Protein AF-A0A554KLW8-F1 (afdb_monomer_lite)

Sequence (100 aa):
ATKTASDLKRDWMQMSDGCFEPLTFGELLVDQRFITLPLPGDNHGHGGLRQAHYVFIKTHSKVAEAAPGLPYAQPHGRALNESRKMPSDFPNLMPVILLE

Foldseek 3Di:
DDDDPVNVVVVVVPDDCVVVDFQFQLNDDAQWKWFFADDPPPPDDQAYPVGDTFIKGFHFNFDPDDDPPDPPPATWGWIAGPVPRDIDIDGRRTGIDTDD

pLDDT: mean 81.36, std 14.61, range [44.53, 96.31]

Structure (mmCIF, N/CA/C/O backbone):
data_AF-A0A554KLW8-F1
#
_entry.id   AF-A0A554KLW8-F1
#
loop_
_atom_site.group_PDB
_atom_site.id
_atom_site.type_symbol
_atom_site.label_atom_id
_atom_site.label_alt_id
_atom_site.label_comp_id
_atom_site.label_asym_id
_atom_site.label_entity_id
_atom_site.label_seq_id
_atom_site.pdbx_PDB_ins_code
_atom_site.Cartn_x
_atom_site.Cartn_y
_atom_site.Cartn_z
_atom_site.occupancy
_atom_site.B_iso_or_equiv
_atom_site.auth_seq_id
_atom_site.auth_comp_id
_atom_site.auth_asym_id
_atom_site.auth_atom_id
_atom_site.pdbx_PDB_model_num
ATOM 1 N N . ALA A 1 1 ? -19.627 -3.847 24.638 1.00 66.69 1 ALA A N 1
ATOM 2 C CA . ALA A 1 1 ? -20.241 -2.512 24.784 1.00 66.69 1 ALA A CA 1
ATOM 3 C C . ALA A 1 1 ? -19.838 -1.667 23.585 1.00 66.69 1 ALA A C 1
ATOM 5 O O . ALA A 1 1 ? -18.664 -1.684 23.229 1.00 66.69 1 ALA A O 1
ATOM 6 N N . THR A 1 2 ? -20.783 -0.993 22.933 1.00 78.62 2 THR A N 1
ATOM 7 C CA . THR A 1 2 ? -20.489 -0.110 21.795 1.00 78.62 2 THR A CA 1
ATOM 8 C C . THR A 1 2 ? -19.817 1.157 22.322 1.00 78.62 2 THR A C 1
ATOM 10 O O . THR A 1 2 ? -20.416 1.861 23.131 1.00 78.62 2 THR A O 1
ATOM 13 N N . LYS A 1 3 ? -18.570 1.426 21.919 1.00 86.62 3 LYS A N 1
ATOM 14 C CA . LYS A 1 3 ? -17.871 2.665 22.293 1.00 86.62 3 LYS A CA 1
ATOM 15 C C . LYS A 1 3 ? -18.588 3.863 21.674 1.00 86.62 3 LYS A C 1
ATOM 17 O O . LYS A 1 3 ? -18.980 3.810 20.509 1.00 86.62 3 LYS A O 1
ATOM 22 N N . THR A 1 4 ? -18.748 4.940 22.436 1.00 93.69 4 THR A N 1
ATOM 23 C CA . THR A 1 4 ? -19.249 6.203 21.886 1.00 93.69 4 THR A CA 1
ATOM 24 C C . THR A 1 4 ? -18.144 6.920 21.105 1.00 93.69 4 THR A C 1
ATOM 26 O O . THR A 1 4 ? -16.957 6.638 21.279 1.00 93.69 4 THR A O 1
ATOM 29 N N . ALA A 1 5 ? -18.510 7.892 20.264 1.00 91.06 5 ALA A N 1
ATOM 30 C CA . ALA A 1 5 ? -17.529 8.731 19.568 1.00 91.06 5 ALA A CA 1
ATOM 31 C C . ALA A 1 5 ? -16.601 9.480 20.545 1.00 91.06 5 ALA A C 1
ATOM 33 O O . ALA A 1 5 ? -15.412 9.645 20.279 1.00 91.06 5 ALA A O 1
ATOM 34 N N . SER A 1 6 ? -17.129 9.888 21.703 1.00 94.00 6 SER A N 1
ATOM 35 C CA . SER A 1 6 ? -16.348 10.527 22.765 1.00 94.00 6 SER A CA 1
ATOM 36 C C . SER A 1 6 ? -15.325 9.574 23.382 1.00 94.00 6 SER A C 1
ATOM 38 O O . SER A 1 6 ? -14.206 9.995 23.672 1.00 94.00 6 SER A O 1
ATOM 40 N N . ASP A 1 7 ? -15.681 8.295 23.543 1.00 94.38 7 ASP A N 1
ATOM 41 C CA . ASP A 1 7 ? -14.749 7.279 24.035 1.00 94.38 7 ASP A CA 1
ATOM 42 C C . ASP A 1 7 ? -13.611 7.057 23.036 1.00 94.38 7 ASP A C 1
ATOM 44 O O . ASP A 1 7 ? -12.450 7.069 23.429 1.00 94.38 7 ASP A O 1
ATOM 48 N N . LEU A 1 8 ? -13.929 6.963 21.739 1.00 91.19 8 LEU A N 1
ATOM 49 C CA . LEU A 1 8 ? -12.925 6.836 20.677 1.00 91.19 8 LEU A CA 1
ATOM 50 C C . LEU A 1 8 ? -11.969 8.031 20.638 1.00 91.19 8 LEU A C 1
ATOM 52 O O . LEU A 1 8 ? -10.758 7.844 20.575 1.00 91.19 8 LEU A O 1
ATOM 56 N N . LYS A 1 9 ? -12.497 9.260 20.729 1.00 91.00 9 LYS A N 1
ATOM 57 C CA . LYS A 1 9 ? -11.664 10.468 20.769 1.00 91.00 9 LYS A CA 1
ATOM 58 C C . LYS A 1 9 ? -10.705 10.442 21.958 1.00 91.00 9 LYS A C 1
ATOM 60 O O . LYS A 1 9 ? -9.532 10.760 21.794 1.00 91.00 9 LYS A O 1
ATOM 65 N N . ARG A 1 10 ? -11.197 10.088 23.149 1.00 94.12 10 ARG A N 1
ATOM 66 C CA . ARG A 1 10 ? -10.361 10.013 24.354 1.00 94.12 10 ARG A CA 1
ATOM 67 C C . ARG A 1 10 ? -9.257 8.974 24.189 1.00 94.12 10 ARG A C 1
ATOM 69 O O . ARG A 1 10 ? -8.123 9.277 24.535 1.00 94.12 10 ARG A O 1
ATOM 76 N N . ASP A 1 11 ? -9.582 7.808 23.642 1.00 93.19 11 ASP A N 1
ATOM 77 C CA . ASP A 1 11 ? -8.610 6.742 23.400 1.00 93.19 11 ASP A CA 1
ATOM 78 C C . ASP A 1 11 ? -7.521 7.205 22.416 1.00 93.19 11 ASP A C 1
ATOM 80 O O . ASP A 1 11 ? -6.338 7.074 22.714 1.00 93.19 11 ASP A O 1
ATOM 84 N N . TRP A 1 12 ? -7.899 7.833 21.296 1.00 92.06 12 TRP A N 1
ATOM 85 C CA . TRP A 1 12 ? -6.945 8.369 20.316 1.00 92.06 12 TRP A CA 1
ATOM 86 C C . TRP A 1 12 ? -6.025 9.441 20.896 1.00 92.06 12 TRP A C 1
ATOM 88 O O . TRP A 1 12 ? -4.840 9.449 20.589 1.00 92.06 12 TRP A O 1
ATOM 98 N N . MET A 1 13 ? -6.534 10.318 21.766 1.00 92.44 13 MET A N 1
ATOM 99 C CA . MET A 1 13 ? -5.713 11.356 22.404 1.00 92.44 13 MET A CA 1
ATOM 100 C C . MET A 1 13 ? -4.663 10.806 23.383 1.00 92.44 13 MET A C 1
ATOM 102 O O . MET A 1 13 ? -3.801 11.565 23.813 1.00 92.44 13 MET A O 1
ATOM 106 N N . GLN A 1 14 ? -4.745 9.529 23.769 1.00 94.12 14 GLN A N 1
ATOM 107 C CA . GLN A 1 14 ? -3.742 8.859 24.607 1.00 94.12 14 GLN A CA 1
ATOM 108 C C . GLN A 1 14 ? -2.731 8.043 23.790 1.00 94.12 14 GLN A C 1
ATOM 110 O O . GLN A 1 14 ? -1.769 7.523 24.352 1.00 94.12 14 GLN A O 1
ATOM 115 N N . MET A 1 15 ? -2.954 7.888 22.483 1.00 92.94 15 MET A N 1
ATOM 116 C CA . MET A 1 15 ? -2.038 7.173 21.598 1.00 92.94 15 MET A CA 1
ATOM 117 C C . MET A 1 15 ? -0.841 8.065 21.269 1.00 92.94 15 MET A C 1
ATOM 119 O O . MET A 1 15 ? -0.967 9.286 21.198 1.00 92.94 15 MET A O 1
ATOM 123 N N . SER A 1 16 ? 0.329 7.458 21.085 1.00 92.06 16 SER A N 1
ATOM 124 C CA . SER A 1 16 ? 1.504 8.195 20.626 1.00 92.06 16 SER A CA 1
ATOM 125 C C . SER A 1 16 ? 1.328 8.640 19.175 1.00 92.06 16 SER A C 1
ATOM 127 O O . SER A 1 16 ? 0.622 7.993 18.397 1.00 92.06 16 SER A O 1
ATOM 129 N N . ASP A 1 17 ? 2.031 9.706 18.792 1.00 86.94 17 ASP A N 1
ATOM 130 C CA . ASP A 1 17 ? 1.996 10.245 17.426 1.00 86.94 17 ASP A CA 1
ATOM 131 C C . ASP A 1 17 ? 2.346 9.186 16.368 1.00 86.94 17 ASP A C 1
ATOM 133 O O . ASP A 1 17 ? 1.745 9.156 15.298 1.00 86.94 17 ASP A O 1
ATOM 137 N N . GLY A 1 18 ? 3.231 8.241 16.708 1.00 82.25 18 GLY A N 1
ATOM 138 C CA . GLY A 1 18 ? 3.609 7.123 15.839 1.00 82.25 18 GLY A CA 1
ATOM 139 C C . GLY A 1 18 ? 2.445 6.213 15.432 1.00 82.25 18 GLY A C 1
ATOM 140 O O . GLY A 1 18 ? 2.511 5.569 14.393 1.00 82.25 18 GLY A O 1
ATOM 141 N N . CYS A 1 19 ? 1.340 6.174 16.187 1.00 79.88 19 CYS A N 1
ATOM 142 C CA . CYS A 1 19 ? 0.145 5.437 15.765 1.00 79.88 19 CYS A CA 1
ATOM 143 C C . CYS A 1 19 ? -0.623 6.113 14.616 1.00 79.88 19 CYS A C 1
ATOM 145 O O . CYS A 1 19 ? -1.533 5.508 14.051 1.00 79.88 19 CYS A O 1
ATOM 147 N N . PHE A 1 20 ? -0.288 7.364 14.305 1.00 82.25 20 PHE A N 1
ATOM 148 C CA . PHE A 1 20 ? -0.878 8.153 13.228 1.00 82.25 20 PHE A CA 1
ATOM 149 C C . PHE A 1 20 ? 0.107 8.385 12.076 1.00 82.25 20 PHE A C 1
ATOM 151 O O . PHE A 1 20 ? -0.277 8.968 11.060 1.00 82.25 20 PHE A O 1
ATOM 158 N N . GLU A 1 21 ? 1.356 7.926 12.212 1.00 84.94 21 GLU A N 1
ATOM 159 C CA . GLU A 1 21 ? 2.325 7.926 11.122 1.00 84.94 21 GLU A CA 1
ATOM 160 C C . GLU A 1 21 ? 1.893 6.901 10.061 1.00 84.94 21 GLU A C 1
ATOM 162 O O . GLU A 1 21 ? 1.686 5.724 10.376 1.00 84.94 21 GLU A O 1
ATOM 167 N N . PRO A 1 22 ? 1.687 7.326 8.802 1.00 87.38 22 PRO A N 1
ATOM 168 C CA . PRO A 1 22 ? 1.248 6.415 7.763 1.00 87.38 22 PRO A CA 1
ATOM 169 C C . PRO A 1 22 ? 2.383 5.467 7.388 1.00 87.38 22 PRO A C 1
ATOM 171 O O . PRO A 1 22 ? 3.503 5.903 7.128 1.00 87.38 22 PRO A O 1
ATOM 174 N N . LEU A 1 23 ? 2.057 4.182 7.251 1.00 92.06 23 LEU A N 1
ATOM 175 C CA . LEU A 1 23 ? 2.948 3.231 6.603 1.00 92.06 23 LEU A CA 1
ATOM 176 C C . LEU A 1 23 ? 3.194 3.675 5.159 1.00 92.06 23 LEU A C 1
ATOM 178 O O . LEU A 1 23 ? 2.259 4.028 4.433 1.00 92.06 23 LEU A O 1
ATOM 182 N N . THR A 1 24 ? 4.446 3.631 4.726 1.00 92.94 24 THR A N 1
ATOM 183 C CA . THR A 1 24 ? 4.830 3.959 3.356 1.00 92.94 24 THR A CA 1
ATOM 184 C C . THR A 1 24 ? 5.164 2.711 2.549 1.00 92.94 24 THR A C 1
ATOM 186 O O . THR A 1 24 ? 5.545 1.662 3.072 1.00 92.94 24 THR A O 1
ATOM 189 N N . PHE A 1 25 ? 5.055 2.814 1.225 1.00 92.25 25 PHE A N 1
ATOM 190 C CA . PHE A 1 25 ? 5.423 1.729 0.321 1.00 92.25 25 PHE A CA 1
ATOM 191 C C . PHE A 1 25 ? 6.882 1.283 0.518 1.00 92.25 25 PHE A C 1
ATOM 193 O O . PHE A 1 25 ? 7.193 0.097 0.378 1.00 92.25 25 PHE A O 1
ATOM 200 N N . GLY A 1 26 ? 7.787 2.209 0.848 1.00 92.06 26 GLY A N 1
ATOM 201 C CA . GLY A 1 26 ? 9.198 1.924 1.101 1.00 92.06 26 GLY A CA 1
ATOM 202 C C . GLY A 1 26 ? 9.417 0.949 2.257 1.00 92.06 26 GLY A C 1
ATOM 203 O O . GLY A 1 26 ? 10.316 0.113 2.170 1.00 92.06 26 GLY A O 1
ATOM 204 N N . GLU A 1 27 ? 8.559 1.009 3.273 1.00 93.81 27 GLU A N 1
ATOM 205 C CA . GLU A 1 27 ? 8.632 0.193 4.490 1.00 93.81 27 GLU A CA 1
ATOM 206 C C . GLU A 1 27 ? 8.050 -1.214 4.318 1.00 93.81 27 GLU A C 1
ATOM 208 O O . GLU A 1 27 ? 8.380 -2.112 5.090 1.00 93.81 27 GLU A O 1
ATOM 213 N N . LEU A 1 28 ? 7.232 -1.442 3.284 1.00 94.62 28 LEU A N 1
ATOM 214 C CA . LEU A 1 28 ? 6.704 -2.772 2.987 1.00 94.62 28 LEU A CA 1
ATOM 215 C C . LEU A 1 28 ? 7.825 -3.761 2.635 1.00 94.62 28 LEU A C 1
ATOM 217 O O . LEU A 1 28 ? 8.765 -3.442 1.900 1.00 94.62 28 LEU A O 1
ATOM 221 N N . LEU A 1 29 ? 7.676 -5.004 3.069 1.00 95.62 29 LEU A N 1
ATOM 222 C CA . LEU A 1 29 ? 8.478 -6.129 2.604 1.00 95.62 29 LEU A CA 1
ATOM 223 C C . LEU A 1 29 ? 7.956 -6.635 1.253 1.00 95.62 29 LEU A C 1
ATOM 225 O O . LEU A 1 29 ? 6.812 -6.391 0.867 1.00 95.62 29 LEU A O 1
ATOM 229 N N . VAL A 1 30 ? 8.813 -7.342 0.517 1.00 95.31 30 VAL A N 1
ATOM 230 C CA . VAL A 1 30 ? 8.383 -8.098 -0.669 1.00 95.31 30 VAL A CA 1
ATOM 231 C C . VAL A 1 30 ? 7.340 -9.138 -0.243 1.00 95.31 30 VAL A C 1
ATOM 233 O O . VAL A 1 30 ? 7.361 -9.613 0.890 1.00 95.31 30 VAL A O 1
ATOM 236 N N . ASP A 1 31 ? 6.399 -9.421 -1.139 1.00 96.19 31 ASP A N 1
ATOM 237 C CA . ASP A 1 31 ? 5.243 -10.305 -0.970 1.00 96.19 31 ASP A CA 1
ATOM 238 C C . ASP A 1 31 ? 4.135 -9.789 -0.039 1.00 96.19 31 ASP A C 1
ATOM 240 O O . ASP A 1 31 ? 3.062 -10.390 0.032 1.00 96.19 31 ASP A O 1
ATOM 244 N N . GLN A 1 32 ? 4.312 -8.629 0.604 1.00 96.31 32 GLN A N 1
ATOM 245 C CA . GLN A 1 32 ? 3.228 -8.005 1.362 1.00 96.31 32 GLN A CA 1
ATOM 246 C C . GLN A 1 32 ? 2.151 -7.420 0.444 1.00 96.31 32 GLN A C 1
ATOM 248 O O . GLN A 1 32 ?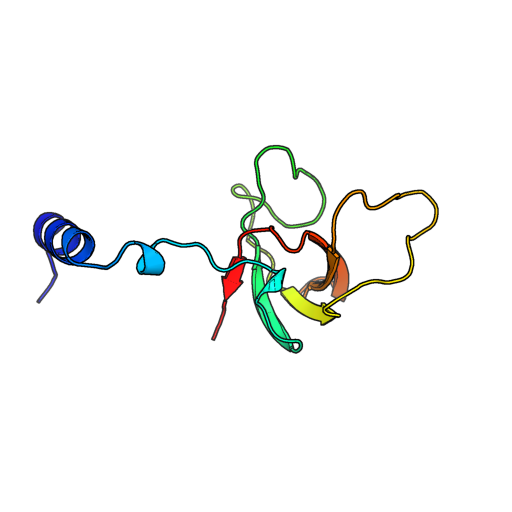 2.438 -6.763 -0.567 1.00 96.31 32 GLN A O 1
ATOM 253 N N . ARG A 1 33 ? 0.894 -7.650 0.840 1.00 96.12 33 ARG A N 1
ATOM 254 C CA . ARG A 1 33 ? -0.309 -7.144 0.176 1.00 96.12 33 ARG A CA 1
ATOM 255 C C . ARG A 1 33 ? -0.687 -5.786 0.739 1.00 96.12 33 ARG A C 1
ATOM 257 O O . ARG A 1 33 ? -0.653 -5.585 1.948 1.00 96.12 33 ARG A O 1
ATOM 264 N N . PHE A 1 34 ? -1.070 -4.854 -0.121 1.00 94.00 34 PHE A N 1
ATOM 265 C CA . PHE A 1 34 ? -1.412 -3.505 0.310 1.00 94.00 34 PHE A CA 1
ATOM 266 C C . PHE A 1 34 ? -2.442 -2.833 -0.596 1.00 94.00 34 PHE A C 1
ATOM 268 O O . PHE A 1 34 ? -2.655 -3.224 -1.747 1.00 94.00 34 PHE A O 1
ATOM 275 N N . ILE A 1 35 ? -3.046 -1.776 -0.059 1.00 91.69 35 ILE A N 1
ATOM 276 C CA . ILE A 1 35 ? -3.812 -0.773 -0.794 1.00 91.69 35 ILE A CA 1
ATOM 277 C C . ILE A 1 35 ? -3.022 0.531 -0.773 1.00 91.69 35 ILE A C 1
ATOM 279 O O . ILE A 1 35 ? -2.495 0.933 0.261 1.00 91.69 35 ILE A O 1
ATOM 283 N N . THR A 1 36 ? -2.941 1.210 -1.911 1.00 87.81 36 THR A N 1
ATOM 284 C CA . THR A 1 36 ? -2.320 2.535 -1.997 1.00 87.81 36 THR A CA 1
ATOM 285 C C . THR A 1 36 ? -3.313 3.644 -1.660 1.00 87.81 36 THR A C 1
ATOM 287 O O . THR A 1 36 ? -4.503 3.555 -1.985 1.00 87.81 36 THR A O 1
ATOM 290 N N . LEU A 1 37 ? -2.812 4.695 -1.011 1.00 84.12 37 LEU A N 1
ATOM 291 C CA . LEU A 1 37 ? -3.523 5.945 -0.779 1.00 84.12 37 LEU A CA 1
ATOM 292 C C . LEU A 1 37 ? -2.947 7.010 -1.726 1.00 84.12 37 LEU A C 1
ATOM 294 O O . LEU A 1 37 ? -1.992 7.698 -1.357 1.00 84.12 37 LEU A O 1
ATOM 298 N N . PRO A 1 38 ? -3.483 7.133 -2.957 1.00 71.88 38 PRO A N 1
ATOM 299 C CA . PRO A 1 38 ? -2.927 8.040 -3.950 1.00 71.88 38 PRO A CA 1
ATOM 300 C C . PRO A 1 38 ? -3.037 9.491 -3.480 1.00 71.88 38 PRO A C 1
ATOM 302 O O . PRO A 1 38 ? -4.068 9.923 -2.953 1.00 71.88 38 PRO A O 1
ATOM 305 N N . LEU A 1 39 ? -1.970 10.254 -3.699 1.00 68.44 39 LEU A N 1
ATOM 306 C CA . LEU A 1 39 ? -1.942 11.685 -3.415 1.00 68.44 39 LEU A CA 1
ATOM 307 C C . LEU A 1 39 ? -2.700 12.470 -4.502 1.00 68.44 39 LEU A C 1
ATOM 309 O O . LEU A 1 39 ? -2.775 12.021 -5.651 1.00 68.44 39 LEU A O 1
ATOM 313 N N . PRO A 1 40 ? -3.249 13.660 -4.188 1.00 66.25 40 PRO A N 1
ATOM 314 C CA . PRO A 1 40 ? -3.867 14.520 -5.193 1.00 66.25 40 PRO A CA 1
ATOM 315 C C . PRO A 1 40 ? -2.928 14.757 -6.386 1.00 66.25 40 PRO A C 1
ATOM 317 O O . PRO A 1 40 ? -1.811 15.235 -6.213 1.00 66.25 40 PRO A O 1
ATOM 320 N N . GLY A 1 41 ? -3.386 14.424 -7.596 1.00 64.94 41 GLY A N 1
ATOM 321 C CA . GLY A 1 41 ? -2.583 14.494 -8.824 1.00 64.94 41 GLY A CA 1
ATOM 322 C C . GLY A 1 41 ? -2.103 13.137 -9.351 1.00 64.94 41 GLY A C 1
ATOM 323 O O . GLY A 1 41 ? -1.773 13.047 -10.534 1.00 64.94 41 GLY A O 1
ATOM 324 N N . ASP A 1 42 ? -2.155 12.071 -8.544 1.00 65.12 42 ASP A N 1
ATOM 325 C CA . ASP A 1 42 ? -1.917 10.691 -8.989 1.00 65.12 42 ASP A CA 1
ATOM 326 C C . ASP A 1 42 ? -3.178 10.120 -9.667 1.00 65.12 42 ASP A C 1
ATOM 328 O O . ASP A 1 42 ? -3.970 9.373 -9.092 1.00 65.12 42 ASP A O 1
ATOM 332 N N . ASN A 1 43 ? -3.432 10.577 -10.896 1.00 52.28 43 ASN A N 1
ATOM 333 C CA . ASN A 1 43 ? -4.682 10.315 -11.618 1.00 52.28 43 ASN A CA 1
ATOM 334 C C . ASN A 1 43 ? -4.636 9.101 -12.561 1.00 52.28 43 ASN A C 1
ATOM 336 O O . ASN A 1 43 ? -5.617 8.859 -13.265 1.00 52.28 4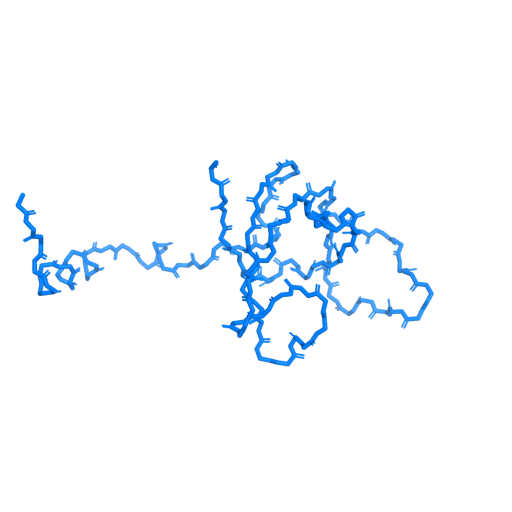3 ASN A O 1
ATOM 340 N N . HIS A 1 44 ? -3.544 8.330 -12.612 1.00 56.28 44 HIS A N 1
ATOM 341 C CA . HIS A 1 44 ? -3.409 7.260 -13.605 1.00 56.28 44 HIS A CA 1
ATOM 342 C C . HIS A 1 44 ? -2.968 5.922 -13.002 1.00 56.28 44 HIS A C 1
ATOM 344 O O . HIS A 1 44 ? -1.845 5.753 -12.556 1.00 56.28 44 HIS A O 1
ATOM 350 N N . GLY A 1 45 ? -3.860 4.926 -13.086 1.00 61.66 45 GLY A N 1
ATOM 351 C CA . GLY A 1 45 ? -3.503 3.501 -13.046 1.00 61.66 45 GLY A CA 1
ATOM 352 C C . GLY A 1 45 ? -3.650 2.776 -11.706 1.00 61.66 45 GLY A C 1
ATOM 353 O O . GLY A 1 45 ? -3.807 1.555 -11.715 1.00 61.66 45 GLY A O 1
ATOM 354 N N . HIS A 1 46 ? -3.682 3.485 -10.576 1.00 64.00 46 HIS A N 1
ATOM 355 C CA . HIS A 1 46 ? -3.585 2.852 -9.250 1.00 64.00 46 HIS A CA 1
ATOM 356 C C . HIS A 1 46 ? -4.917 2.557 -8.542 1.00 64.00 46 HIS A C 1
ATOM 358 O O . HIS A 1 46 ? -4.933 1.853 -7.534 1.00 64.00 46 HIS A O 1
ATOM 364 N N . GLY A 1 47 ? -6.045 3.004 -9.108 1.00 59.50 47 GLY A N 1
ATOM 365 C CA . GLY A 1 47 ? -7.342 2.980 -8.423 1.00 59.50 47 GLY A CA 1
ATOM 366 C C . GLY A 1 47 ? -7.415 4.132 -7.419 1.00 59.50 47 GLY A C 1
ATOM 367 O O . GLY A 1 47 ? -6.514 4.327 -6.613 1.00 59.50 47 GLY A O 1
ATOM 368 N N . GLY A 1 48 ? -8.449 4.963 -7.527 1.00 57.53 48 GLY A N 1
ATOM 369 C CA . GLY A 1 48 ? -8.569 6.198 -6.746 1.00 57.53 48 GLY A CA 1
ATOM 370 C C . GLY A 1 48 ? -9.750 6.173 -5.788 1.00 57.53 48 GLY A C 1
ATOM 371 O O . GLY A 1 48 ? -10.602 5.299 -5.879 1.00 57.53 48 GLY A O 1
ATOM 372 N N . LEU A 1 49 ? -9.862 7.211 -4.956 1.00 54.22 49 LEU A N 1
ATOM 373 C CA . LEU A 1 49 ? -10.938 7.427 -3.970 1.00 54.22 49 LEU A CA 1
ATOM 374 C C . LEU A 1 49 ? -12.374 7.284 -4.532 1.00 54.22 49 LEU A C 1
ATOM 376 O O . LEU A 1 49 ? -13.326 7.100 -3.782 1.00 54.22 49 LEU A O 1
ATOM 380 N N . ARG A 1 50 ? -12.549 7.395 -5.857 1.00 53.03 50 ARG A N 1
ATOM 381 C CA . ARG A 1 50 ? -13.841 7.278 -6.560 1.00 53.03 50 ARG A CA 1
ATOM 382 C C . ARG A 1 50 ? -14.111 5.895 -7.171 1.00 53.03 50 ARG A C 1
ATOM 384 O O . ARG A 1 50 ? -15.150 5.714 -7.799 1.00 53.03 50 ARG A O 1
ATOM 391 N N . GLN A 1 51 ? -13.187 4.945 -7.052 1.00 6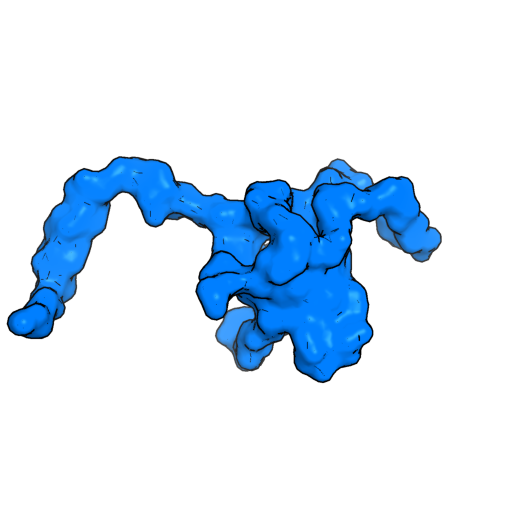0.84 51 GLN A N 1
ATOM 392 C CA . GLN A 1 51 ? -13.297 3.585 -7.586 1.00 60.84 51 GLN A CA 1
ATOM 393 C C . GLN A 1 51 ? -12.887 2.562 -6.519 1.00 60.84 51 GLN A C 1
ATOM 395 O O . GLN A 1 51 ? -12.366 2.924 -5.469 1.00 60.84 51 GLN A O 1
ATOM 400 N N . ALA A 1 52 ? -13.129 1.274 -6.780 1.00 68.62 52 ALA A N 1
ATOM 401 C CA . ALA A 1 52 ? -12.608 0.218 -5.920 1.00 68.62 52 ALA A CA 1
ATOM 402 C C . ALA A 1 52 ? -11.077 0.327 -5.836 1.00 68.62 52 ALA A C 1
ATOM 404 O O . ALA A 1 52 ? -10.397 0.414 -6.863 1.00 68.62 52 ALA A O 1
ATOM 405 N N . HIS A 1 53 ? -10.551 0.326 -4.613 1.00 76.00 53 HIS A N 1
ATOM 406 C CA . HIS A 1 53 ? -9.116 0.262 -4.385 1.00 76.00 53 HIS A CA 1
ATOM 407 C C . HIS A 1 53 ? -8.574 -1.060 -4.930 1.00 76.00 53 HIS A C 1
ATOM 409 O O . HIS A 1 53 ? -9.119 -2.128 -4.639 1.00 76.00 53 HIS A O 1
ATOM 415 N N . TYR A 1 54 ? -7.508 -1.000 -5.727 1.00 86.06 54 TYR A N 1
ATOM 416 C CA . TYR A 1 54 ? -6.819 -2.214 -6.143 1.00 86.06 54 TYR A CA 1
ATOM 417 C C . TYR A 1 54 ? -5.937 -2.728 -5.014 1.00 86.06 54 TYR A C 1
ATOM 419 O O . TYR A 1 54 ? -5.286 -1.953 -4.312 1.00 86.06 54 TYR A O 1
ATOM 427 N N . VAL A 1 55 ? -5.896 -4.052 -4.891 1.00 91.25 55 VAL A N 1
ATOM 428 C CA . VAL A 1 55 ? -4.915 -4.730 -4.053 1.00 91.25 55 VAL A CA 1
ATOM 429 C C . VAL A 1 55 ? -3.665 -4.992 -4.878 1.00 91.25 55 VAL A C 1
ATOM 431 O O . VAL A 1 55 ? -3.740 -5.469 -6.018 1.00 91.25 55 VAL A O 1
ATOM 434 N N . PHE A 1 56 ? -2.521 -4.674 -4.289 1.00 93.19 56 PHE A N 1
ATOM 435 C CA . PHE A 1 56 ? -1.210 -4.884 -4.873 1.00 93.19 56 PHE A CA 1
ATOM 436 C C . PHE A 1 56 ? -0.369 -5.798 -3.987 1.00 93.19 56 PHE A C 1
ATOM 438 O O . PHE A 1 56 ? -0.515 -5.780 -2.770 1.00 93.19 56 PHE A O 1
ATOM 445 N N . ILE A 1 57 ? 0.542 -6.554 -4.597 1.00 95.88 57 ILE A N 1
ATOM 446 C CA . ILE A 1 57 ? 1.604 -7.293 -3.899 1.00 95.88 57 ILE A CA 1
ATOM 447 C C . ILE A 1 57 ? 2.934 -6.624 -4.223 1.00 95.88 57 ILE A C 1
ATOM 449 O O . ILE A 1 57 ? 3.265 -6.472 -5.403 1.00 95.88 57 ILE A O 1
ATOM 453 N N . LYS A 1 58 ? 3.710 -6.220 -3.212 1.00 95.12 58 LYS A N 1
ATOM 454 C CA . LYS A 1 58 ? 5.053 -5.673 -3.443 1.00 95.12 58 LYS A CA 1
ATOM 455 C C . LYS A 1 58 ? 5.958 -6.766 -4.001 1.00 95.12 58 LYS A C 1
ATOM 457 O O . LYS A 1 58 ? 6.068 -7.838 -3.429 1.00 95.12 58 LYS A O 1
ATOM 462 N N . THR A 1 59 ? 6.627 -6.483 -5.112 1.00 94.62 59 THR A N 1
ATOM 463 C CA . THR A 1 59 ? 7.500 -7.456 -5.792 1.00 94.62 59 THR A CA 1
ATOM 464 C C . THR A 1 59 ? 8.968 -7.056 -5.725 1.00 94.62 59 THR A C 1
ATOM 466 O O . THR A 1 59 ? 9.832 -7.920 -5.678 1.00 94.62 59 THR A O 1
ATOM 469 N N . HIS A 1 60 ? 9.268 -5.752 -5.707 1.00 92.12 60 HIS A N 1
ATOM 470 C CA . HIS A 1 60 ? 10.642 -5.254 -5.689 1.00 92.12 60 HIS A CA 1
ATOM 471 C C . HIS A 1 60 ? 10.767 -4.025 -4.789 1.00 92.12 60 HIS A C 1
ATOM 473 O O . HIS A 1 60 ? 9.967 -3.092 -4.882 1.00 92.12 60 HIS A O 1
ATOM 479 N N . SER A 1 61 ? 11.815 -3.994 -3.963 1.00 86.06 61 SER A N 1
ATOM 480 C CA . SER A 1 61 ? 12.117 -2.856 -3.080 1.00 86.06 61 SER A CA 1
ATOM 481 C C . SER A 1 61 ? 12.804 -1.691 -3.792 1.00 86.06 61 SER A C 1
ATOM 483 O O . SER A 1 61 ? 12.740 -0.565 -3.308 1.00 86.06 61 SER A O 1
ATOM 485 N N . LYS A 1 62 ? 13.475 -1.954 -4.919 1.00 81.31 62 LYS A N 1
ATOM 486 C CA . LYS A 1 62 ? 14.113 -0.947 -5.775 1.00 81.31 62 LYS A CA 1
ATOM 487 C C . LYS A 1 62 ? 14.002 -1.384 -7.230 1.00 81.31 62 LYS A C 1
ATOM 489 O O . LYS A 1 62 ? 14.285 -2.541 -7.532 1.00 81.31 62 LYS A O 1
ATOM 494 N N . VAL A 1 63 ? 13.633 -0.469 -8.120 1.00 70.38 63 VAL A N 1
ATOM 495 C CA . VAL A 1 63 ? 13.725 -0.683 -9.572 1.00 70.38 63 VAL A CA 1
ATOM 496 C C . VAL A 1 63 ? 14.960 0.065 -10.070 1.00 70.38 63 VAL A C 1
ATOM 498 O O . VAL A 1 63 ? 15.032 1.283 -9.946 1.00 70.38 63 VAL A O 1
ATOM 501 N N . ALA A 1 64 ? 15.963 -0.667 -10.559 1.00 5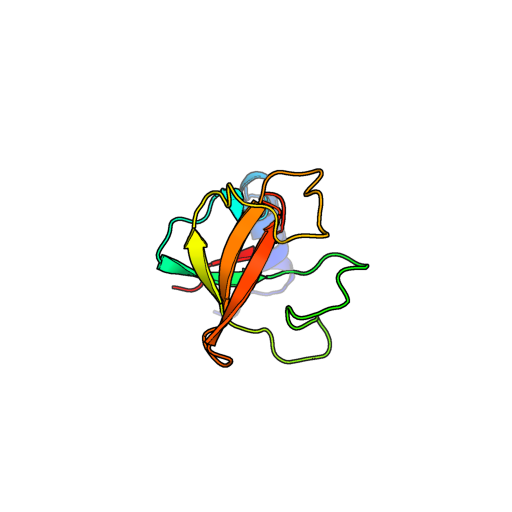7.31 64 ALA A N 1
ATOM 502 C CA . ALA A 1 64 ? 17.221 -0.083 -11.040 1.00 57.31 64 ALA A CA 1
ATOM 503 C C . ALA A 1 64 ? 17.128 0.436 -12.486 1.00 57.31 64 ALA A C 1
ATOM 505 O O . ALA A 1 64 ? 17.931 1.269 -12.895 1.00 57.31 64 ALA A O 1
ATOM 506 N N . GLU A 1 65 ? 16.146 -0.037 -13.253 1.00 55.16 65 GLU A N 1
ATOM 507 C CA . GLU A 1 65 ? 15.991 0.297 -14.664 1.00 55.16 65 GLU A CA 1
ATOM 508 C C . GLU A 1 65 ? 14.800 1.233 -14.856 1.00 55.16 65 GLU A C 1
ATOM 510 O O . GLU A 1 65 ? 13.641 0.851 -14.679 1.00 55.16 65 GLU A O 1
ATOM 515 N N . ALA A 1 66 ? 15.096 2.478 -15.230 1.00 53.09 66 ALA A N 1
ATOM 516 C CA . ALA A 1 66 ? 14.098 3.356 -15.810 1.00 53.09 66 ALA A CA 1
ATOM 517 C C . ALA A 1 66 ? 13.584 2.699 -17.098 1.00 53.09 66 ALA A C 1
ATOM 519 O O . ALA A 1 66 ? 14.362 2.422 -18.013 1.00 53.09 66 ALA A O 1
ATOM 520 N N . ALA A 1 67 ? 12.273 2.472 -17.194 1.00 54.53 67 ALA A N 1
ATOM 521 C CA . ALA A 1 67 ? 11.672 2.281 -18.505 1.00 54.53 67 ALA A CA 1
ATOM 522 C C . ALA A 1 67 ? 12.021 3.516 -19.369 1.00 54.53 67 ALA A C 1
ATOM 524 O O . ALA A 1 67 ? 12.026 4.636 -18.838 1.00 54.53 67 ALA A O 1
ATOM 525 N N . PRO A 1 68 ? 12.334 3.357 -20.669 1.00 44.53 68 PRO A N 1
ATOM 526 C CA . PRO A 1 68 ? 12.685 4.489 -21.520 1.00 44.53 68 PRO A CA 1
ATOM 527 C C . PRO A 1 68 ? 11.590 5.566 -21.455 1.00 44.53 68 PRO A C 1
ATOM 529 O O . PRO A 1 68 ? 10.445 5.301 -21.814 1.00 44.53 68 PRO A O 1
ATOM 532 N N . GLY A 1 69 ? 11.933 6.768 -20.974 1.00 52.56 69 GLY A N 1
ATOM 533 C CA . GLY A 1 69 ? 11.019 7.919 -20.914 1.00 52.56 69 GLY A CA 1
ATOM 534 C C . GLY A 1 69 ? 10.559 8.371 -19.522 1.00 52.56 69 GLY A C 1
ATOM 535 O O . GLY A 1 69 ? 9.896 9.400 -19.435 1.00 52.56 69 GLY A O 1
ATOM 536 N N . LEU A 1 70 ? 10.930 7.679 -18.438 1.00 50.25 70 LEU A N 1
ATOM 537 C CA . LEU A 1 70 ? 10.637 8.120 -17.066 1.00 50.25 70 LEU A CA 1
ATOM 538 C C . LEU A 1 70 ? 11.933 8.251 -16.253 1.00 50.25 70 LEU A C 1
ATOM 540 O O . LEU A 1 70 ? 12.384 7.274 -15.654 1.00 50.25 70 LEU A O 1
ATOM 544 N N . PRO A 1 71 ? 12.568 9.438 -16.210 1.00 51.50 71 PRO A N 1
ATOM 545 C CA . PRO A 1 71 ? 13.580 9.701 -15.203 1.00 51.50 71 PRO A CA 1
ATOM 546 C C . PRO A 1 71 ? 12.871 9.763 -13.851 1.00 51.50 71 PRO A C 1
ATOM 548 O O . PRO A 1 71 ? 12.210 10.747 -13.518 1.00 51.50 71 PRO A O 1
ATOM 551 N N . TYR A 1 72 ? 12.968 8.688 -13.078 1.00 56.34 72 TYR A N 1
ATOM 552 C CA . TYR A 1 72 ? 12.474 8.696 -11.715 1.00 56.34 72 TYR A CA 1
ATOM 553 C C . TYR A 1 72 ? 13.332 9.658 -10.888 1.00 56.34 72 TYR A C 1
ATOM 555 O O . TYR A 1 72 ? 14.468 9.359 -10.530 1.00 56.34 72 TYR A O 1
ATOM 563 N N . ALA A 1 73 ? 12.792 10.845 -10.610 1.00 61.06 73 ALA A N 1
ATOM 564 C CA . ALA A 1 73 ? 13.446 11.843 -9.768 1.00 61.06 73 ALA A CA 1
ATOM 565 C C . ALA A 1 73 ? 13.503 11.423 -8.283 1.00 61.06 73 ALA A C 1
ATOM 567 O O . ALA A 1 73 ? 14.158 12.085 -7.481 1.00 61.06 73 ALA A O 1
ATOM 568 N N . GLN A 1 74 ? 12.809 10.345 -7.901 1.00 70.88 74 GLN A N 1
ATOM 569 C CA . GLN A 1 74 ? 12.699 9.851 -6.528 1.00 70.88 74 GLN A CA 1
ATOM 570 C C . GLN A 1 74 ? 12.994 8.339 -6.462 1.00 70.88 74 GLN A C 1
ATOM 572 O O . GLN A 1 74 ? 13.038 7.682 -7.496 1.00 70.88 74 GLN A O 1
ATOM 577 N N . PRO A 1 75 ? 13.246 7.752 -5.278 1.00 80.94 75 PRO A N 1
ATOM 578 C CA . PRO A 1 75 ? 13.347 6.300 -5.123 1.00 80.94 75 PRO A CA 1
ATOM 579 C C . PRO A 1 75 ? 11.986 5.604 -5.291 1.00 80.94 75 PRO A C 1
ATOM 581 O O . PRO A 1 75 ? 11.010 5.997 -4.647 1.00 80.94 75 PRO A O 1
ATOM 584 N N . HIS A 1 76 ? 11.940 4.534 -6.092 1.00 86.19 76 HIS A N 1
ATOM 585 C CA . HIS A 1 76 ? 10.736 3.725 -6.322 1.00 86.19 76 HIS A CA 1
ATOM 586 C C . HIS A 1 76 ? 11.016 2.225 -6.188 1.00 86.19 76 HIS A C 1
ATOM 588 O O . HIS A 1 76 ? 12.135 1.756 -6.424 1.00 86.19 76 HIS A O 1
ATOM 594 N N . GLY A 1 77 ? 9.963 1.469 -5.888 1.00 89.19 77 GLY A N 1
ATOM 595 C CA . GLY A 1 77 ? 9.913 0.020 -6.075 1.00 89.19 77 GLY A CA 1
ATOM 596 C C . GLY A 1 77 ? 8.742 -0.380 -6.974 1.00 89.19 77 GLY A C 1
ATOM 597 O O . GLY A 1 77 ? 8.100 0.471 -7.586 1.00 89.19 77 GLY A O 1
ATOM 598 N N . ARG A 1 78 ? 8.466 -1.683 -7.058 1.00 91.38 78 ARG A N 1
ATOM 599 C CA . ARG A 1 78 ? 7.447 -2.244 -7.958 1.00 91.38 78 ARG A CA 1
ATOM 600 C C . ARG A 1 78 ? 6.481 -3.146 -7.215 1.00 91.38 78 ARG A C 1
ATOM 602 O O . ARG A 1 78 ? 6.883 -3.925 -6.347 1.00 91.38 78 ARG A O 1
ATOM 609 N N . ALA A 1 79 ? 5.220 -3.109 -7.618 1.00 92.44 79 ALA A N 1
ATOM 610 C CA . ALA A 1 79 ? 4.186 -4.017 -7.149 1.00 92.44 79 ALA A CA 1
ATOM 611 C C . ALA A 1 79 ? 3.345 -4.558 -8.311 1.00 92.44 79 ALA A C 1
ATOM 613 O O . ALA A 1 79 ? 3.344 -3.999 -9.406 1.00 92.44 79 ALA A O 1
ATOM 614 N N . LEU A 1 80 ? 2.643 -5.663 -8.073 1.00 92.94 80 LEU A N 1
ATOM 615 C CA . LEU A 1 80 ? 1.743 -6.295 -9.032 1.00 92.94 80 LEU A CA 1
ATOM 616 C C . LEU A 1 80 ? 0.297 -6.067 -8.597 1.00 92.94 80 LEU A C 1
ATOM 618 O O . LEU A 1 80 ? -0.066 -6.432 -7.482 1.00 92.94 80 LEU A O 1
ATOM 622 N N . ASN A 1 81 ? -0.537 -5.517 -9.478 1.00 91.31 81 ASN A N 1
ATOM 623 C CA . ASN A 1 81 ? -1.979 -5.454 -9.253 1.00 91.31 81 ASN A CA 1
ATOM 624 C C . ASN A 1 81 ? -2.562 -6.875 -9.274 1.00 91.31 81 ASN A C 1
ATOM 626 O O . ASN A 1 81 ? -2.496 -7.552 -10.304 1.00 91.31 81 ASN A O 1
ATOM 630 N N . GLU A 1 82 ? -3.165 -7.329 -8.174 1.00 90.12 82 GLU A N 1
ATOM 631 C CA . GLU A 1 82 ? -3.649 -8.710 -8.059 1.00 90.12 82 GLU A CA 1
ATOM 632 C C . GLU A 1 82 ? -4.749 -9.044 -9.069 1.00 90.12 82 GLU A C 1
ATOM 634 O O . GLU A 1 82 ? -4.783 -10.162 -9.587 1.00 90.12 82 GLU A O 1
ATOM 639 N N . SER A 1 83 ? -5.623 -8.078 -9.364 1.00 87.50 83 SER A N 1
ATOM 640 C CA . SER A 1 83 ? -6.777 -8.261 -10.252 1.00 87.50 83 SER A CA 1
ATOM 641 C C . SER A 1 83 ? -6.398 -8.198 -11.731 1.00 87.50 83 SER A C 1
ATOM 643 O O . SER A 1 83 ? -6.868 -9.001 -12.531 1.00 87.50 83 SER A O 1
ATOM 645 N N . ARG A 1 84 ? -5.519 -7.259 -12.094 1.00 85.94 84 ARG A N 1
ATOM 646 C CA . ARG A 1 84 ? -5.143 -6.987 -13.489 1.00 85.94 84 ARG A CA 1
ATOM 647 C C . ARG A 1 84 ? -3.883 -7.718 -13.929 1.00 85.94 84 ARG A C 1
ATOM 649 O O . ARG A 1 84 ? -3.589 -7.732 -15.117 1.00 85.94 84 ARG A O 1
ATOM 656 N N . LYS A 1 85 ? -3.121 -8.276 -12.982 1.00 89.06 85 LYS A N 1
ATOM 657 C CA . LYS A 1 85 ? -1.806 -8.895 -13.214 1.00 89.06 85 LYS A CA 1
ATOM 658 C C . LYS A 1 85 ? -0.835 -7.961 -13.952 1.00 89.06 85 LYS A C 1
ATOM 660 O O . LYS A 1 85 ? 0.030 -8.411 -14.693 1.00 89.06 85 LYS A O 1
ATOM 665 N N . MET A 1 86 ? -0.980 -6.655 -13.727 1.00 85.94 86 MET A N 1
ATOM 666 C CA . MET A 1 86 ? -0.133 -5.619 -14.314 1.00 85.94 86 MET A CA 1
ATOM 667 C C . MET A 1 86 ? 0.844 -5.069 -13.272 1.00 85.94 86 MET A C 1
ATOM 669 O O . MET A 1 86 ? 0.412 -4.800 -12.145 1.00 85.94 86 MET A O 1
ATOM 673 N N . PRO A 1 87 ? 2.131 -4.891 -13.620 1.00 89.06 87 PRO A N 1
ATOM 674 C CA . PRO A 1 87 ? 3.084 -4.228 -12.746 1.00 89.06 87 PRO A CA 1
ATOM 675 C C . PRO A 1 87 ? 2.827 -2.715 -12.694 1.00 89.06 87 PRO A C 1
ATOM 677 O O . PRO A 1 87 ? 2.433 -2.104 -13.688 1.00 89.06 87 PRO A O 1
ATOM 680 N N . SER A 1 88 ? 3.101 -2.122 -11.537 1.00 87.19 88 SER A N 1
ATOM 681 C CA . SER A 1 88 ? 3.045 -0.683 -11.281 1.00 87.19 88 SER A CA 1
ATOM 682 C C . SER A 1 88 ? 4.231 -0.271 -10.411 1.00 87.19 88 SER A C 1
ATOM 684 O O . SER A 1 88 ? 4.610 -1.001 -9.489 1.00 87.19 88 SER A O 1
ATOM 686 N N . ASP A 1 89 ? 4.812 0.888 -10.708 1.00 87.31 89 ASP A N 1
ATOM 687 C CA . ASP A 1 89 ? 5.930 1.451 -9.953 1.00 87.31 89 ASP A CA 1
ATOM 688 C C . ASP A 1 89 ? 5.403 2.463 -8.928 1.00 87.31 89 ASP A C 1
ATOM 690 O O . ASP A 1 89 ? 4.558 3.299 -9.242 1.00 87.31 89 ASP A O 1
ATOM 694 N N . PHE A 1 90 ? 5.907 2.383 -7.697 1.00 86.31 90 PHE A N 1
ATOM 695 C CA . PHE A 1 90 ? 5.438 3.189 -6.569 1.00 86.31 90 PHE A CA 1
ATOM 696 C C . PHE A 1 90 ? 6.592 3.980 -5.950 1.00 86.31 90 PHE A C 1
ATOM 698 O O . PHE A 1 90 ? 7.643 3.393 -5.676 1.00 86.31 90 PHE A O 1
ATOM 705 N N . PRO A 1 91 ? 6.422 5.294 -5.697 1.00 87.25 91 PRO A N 1
ATOM 706 C CA . PRO A 1 91 ? 7.359 6.061 -4.881 1.00 87.25 91 PRO A CA 1
ATOM 707 C C . PRO A 1 91 ? 7.482 5.453 -3.487 1.00 87.25 91 PRO A C 1
ATOM 709 O O . PRO A 1 91 ? 6.476 5.090 -2.880 1.00 87.25 91 PRO A O 1
ATOM 712 N N . ASN A 1 92 ? 8.693 5.407 -2.934 1.00 89.06 92 ASN A N 1
ATOM 713 C CA . ASN A 1 92 ? 8.899 4.868 -1.586 1.00 89.06 92 ASN A CA 1
ATOM 714 C C . ASN A 1 92 ? 8.132 5.647 -0.510 1.00 89.06 92 ASN A C 1
ATOM 716 O O . ASN A 1 92 ? 7.748 5.056 0.489 1.00 89.06 92 ASN A O 1
ATOM 720 N N . LEU A 1 93 ? 7.875 6.938 -0.731 1.00 88.31 93 LEU A N 1
ATOM 721 C CA . LEU A 1 93 ? 7.119 7.797 0.185 1.00 88.31 93 LEU A CA 1
ATOM 722 C C . LEU A 1 93 ? 5.593 7.689 0.018 1.00 88.31 93 LEU A C 1
ATOM 724 O O . LEU A 1 93 ? 4.864 8.386 0.716 1.00 88.31 93 LEU A O 1
ATOM 728 N N . MET A 1 94 ? 5.094 6.866 -0.912 1.00 88.19 94 MET A N 1
ATOM 729 C CA . MET A 1 94 ? 3.654 6.705 -1.129 1.00 88.19 94 MET A CA 1
ATOM 730 C C . MET A 1 94 ? 3.000 6.079 0.113 1.00 88.19 94 MET A C 1
ATOM 732 O O . MET A 1 94 ? 3.407 4.977 0.488 1.00 88.19 94 MET A O 1
ATOM 736 N N . PRO A 1 95 ? 1.982 6.710 0.723 1.00 90.81 95 PRO A N 1
ATOM 737 C CA . PRO A 1 95 ? 1.254 6.113 1.837 1.00 90.81 95 PRO A CA 1
ATOM 738 C C . PRO A 1 95 ? 0.449 4.883 1.398 1.00 90.81 95 PRO A C 1
ATOM 740 O O . PRO A 1 95 ? -0.144 4.847 0.312 1.00 90.81 95 PRO A O 1
ATOM 743 N N . VAL A 1 96 ? 0.418 3.864 2.252 1.00 91.25 96 VAL A N 1
ATOM 744 C CA . VAL A 1 96 ? -0.237 2.579 1.988 1.00 91.25 96 VAL A CA 1
ATOM 745 C C . VAL A 1 96 ? -0.953 2.052 3.229 1.00 91.25 96 VAL A C 1
ATOM 747 O O . VAL A 1 96 ? -0.656 2.427 4.35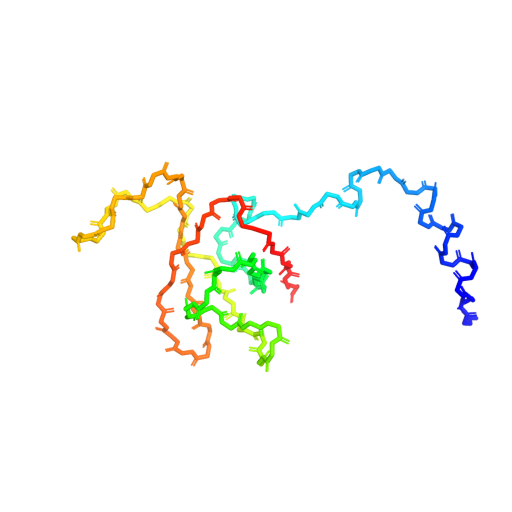9 1.00 91.25 96 VAL A O 1
ATOM 750 N N . ILE A 1 97 ? -1.891 1.138 3.005 1.00 91.81 97 ILE A N 1
ATOM 751 C CA . ILE A 1 97 ? -2.531 0.327 4.039 1.00 91.81 97 ILE A CA 1
ATOM 752 C C . ILE A 1 97 ? -2.104 -1.120 3.802 1.00 91.81 97 ILE A C 1
ATOM 754 O O . ILE A 1 97 ? -2.390 -1.675 2.739 1.00 91.81 97 ILE A O 1
ATOM 758 N N . LEU A 1 98 ? -1.419 -1.720 4.776 1.00 93.38 98 LEU A N 1
ATOM 759 C CA . LEU A 1 98 ? -1.083 -3.144 4.763 1.00 93.38 98 LEU A CA 1
ATOM 760 C C . LEU A 1 98 ? -2.362 -3.980 4.911 1.00 93.38 98 LEU A C 1
ATOM 762 O O . LEU A 1 98 ? -3.223 -3.655 5.728 1.00 93.38 98 LEU A O 1
ATOM 766 N N . LEU A 1 99 ? -2.474 -5.050 4.128 1.00 91.81 99 LEU A N 1
ATOM 767 C CA . LEU A 1 99 ? -3.516 -6.060 4.286 1.00 91.81 99 LEU A CA 1
ATOM 768 C C . LEU A 1 99 ? -2.909 -7.311 4.926 1.00 91.81 99 LEU A C 1
ATOM 770 O O . LEU A 1 99 ? -1.862 -7.776 4.470 1.00 91.81 99 LEU A O 1
ATOM 774 N N . GLU A 1 100 ? -3.574 -7.835 5.955 1.00 81.00 100 GLU A N 1
ATOM 775 C CA . GLU A 1 100 ? -3.248 -9.123 6.589 1.00 81.00 100 GLU A CA 1
ATOM 776 C C . GLU A 1 100 ? -3.662 -10.323 5.720 1.00 81.00 100 GLU A C 1
ATOM 778 O O . GLU A 1 100 ? -4.697 -10.242 5.009 1.00 81.00 100 GLU A O 1
#

Radius of gyration: 16.38 Å; chains: 1; bounding box: 38×25×46 Å

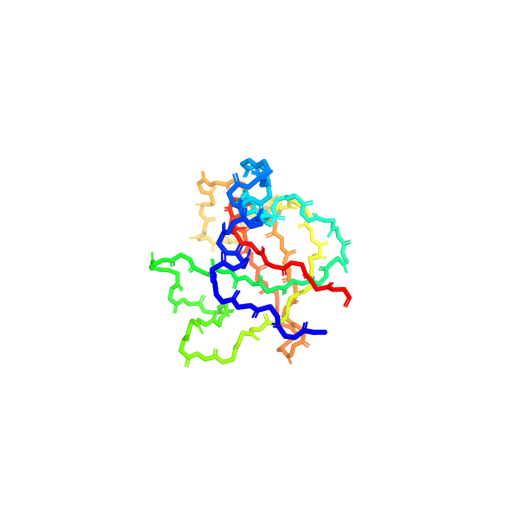Secondary structure (DSSP, 8-state):
-PPPHHHHHHHHTTS-GGGGSPPBGGGPPTT-EEEE-PPTT--SSS--TTSPPPEEEEEES---SPPTT---SS-EEEEEETTT--EEEEETT-BEEEE-